Protein 3LMF (pdb70)

Secondary structure (DSSP, 8-state):
-HHHHHHHHHHHHHHHHHHH---HHHHH-GGGG-HHHHH--HHHHHHHHHH-----TTHHHHHHHHHHHHHHHHHHHHHS---HHHHHHHHHHHHHH--TT-

Nearest PDB structures (foldseek):
  6wkt-assembly1_A  TM=9.229E-01  e=3.596E-04  Bacillus subtilis subsp. subtilis str. 168
  5fig-assembly2_E-2  TM=8.416E-01  e=2.473E-04  Bacillus subtilis
  5fje-assembly1_A  TM=8.651E-01  e=5.789E-02  Methylosinus trichosporium OB3b

Structure (mmCIF, N/CA/C/O backbone):
data_3LMF
#
_entry.id   3LMF
#
_cell.length_a   94.417
_cell.length_b   94.417
_cell.length_c   72.688
_cell.angle_alpha   90.000
_cell.angle_beta   90.000
_cell.angle_gamma   120.000
#
_symmetry.space_group_name_H-M   'P 64 2 2'
#
loop_
_entity.id
_entity.type
_entity.pdbx_description
1 polymer 'Uncharacterized protein'
2 water water
#
loop_
_atom_site.group_PDB
_atom_site.id
_atom_site.type_symbol
_atom_site.label_atom_id
_atom_site.label_alt_id
_atom_site.label_comp_id
_atom_site.label_asym_id
_atom_site.label_entity_id
_atom_site.label_seq_id
_atom_site.pdbx_PDB_ins_code
_atom_site.Cartn_x
_atom_site.Cartn_y
_atom_site.Cartn_z
_atom_site.occupancy
_atom_site.B_iso_or_equiv
_atom_site.auth_seq_id
_atom_site.auth_comp_id
_atom_site.auth_asym_id
_atom_site.auth_atom_id
_atom_site.pdbx_PDB_model_num
ATOM 1 N N . THR A 1 7 ? -0.468 32.584 23.234 1.00 74.11 7 THR A N 1
ATOM 2 C CA . THR A 1 7 ? 0.739 33.437 23.024 1.00 78.16 7 THR A CA 1
ATOM 3 C C . THR A 1 7 ? 1.981 32.577 22.820 1.00 75.17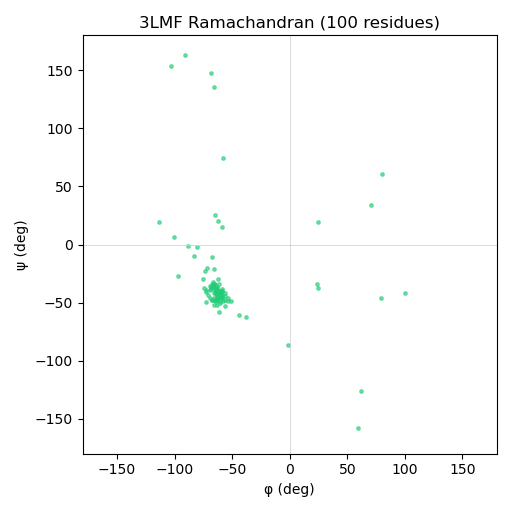 7 THR A C 1
ATOM 4 O O . THR A 1 7 ? 2.786 32.832 21.927 1.00 77.00 7 THR A O 1
ATOM 8 N N . ASP A 1 8 ? 2.131 31.560 23.662 1.00 73.56 8 ASP A N 1
ATOM 9 C CA . ASP A 1 8 ? 3.271 30.661 23.580 1.00 67.76 8 ASP A CA 1
ATOM 10 C C . ASP A 1 8 ? 3.343 30.038 22.188 1.00 65.70 8 ASP A C 1
ATOM 11 O O . ASP A 1 8 ? 4.421 29.914 21.606 1.00 60.29 8 ASP A O 1
ATOM 16 N N . GLN A 1 9 ? 2.187 29.655 21.656 1.00 60.88 9 GLN A N 1
ATOM 17 C CA . GLN A 1 9 ? 2.115 29.039 20.336 1.00 61.87 9 GLN A CA 1
ATOM 18 C C . GLN A 1 9 ? 2.356 30.042 19.214 1.00 55.18 9 GLN A C 1
ATOM 19 O O . GLN A 1 9 ? 3.161 29.797 18.318 1.00 52.92 9 GLN A O 1
ATOM 25 N N . ASN A 1 10 ? 1.651 31.168 19.268 1.00 44.59 10 ASN A N 1
ATOM 26 C CA . ASN A 1 10 ? 1.778 32.206 18.254 1.00 43.31 10 ASN A CA 1
ATOM 27 C C . ASN A 1 10 ? 3.199 32.748 18.162 1.00 42.96 10 ASN A C 1
ATOM 28 O O . ASN A 1 10 ? 3.728 32.956 17.070 1.00 39.79 10 ASN A O 1
ATOM 33 N N . LEU A 1 11 ? 3.811 32.973 19.318 1.00 38.96 11 LEU A N 1
ATOM 34 C CA . LEU A 1 11 ? 5.168 33.501 19.384 1.00 42.43 11 LEU A CA 1
ATOM 35 C C . LEU A 1 11 ? 6.140 32.553 18.689 1.00 39.03 11 LEU A C 1
ATOM 36 O O . LEU A 1 11 ? 6.940 32.970 17.857 1.00 36.37 11 LEU A O 1
ATOM 41 N N . GLN A 1 12 ? 6.050 31.272 19.028 1.00 36.21 12 GLN A N 1
ATOM 42 C CA . GLN A 1 12 ? 6.925 30.266 18.450 1.00 35.99 12 GLN A CA 1
ATOM 43 C C . GLN A 1 12 ? 6.647 30.084 16.963 1.00 39.12 12 GLN A C 1
ATOM 44 O O . GLN A 1 12 ? 7.552 29.788 16.183 1.00 32.79 12 GLN A O 1
ATOM 50 N N . ALA A 1 13 ? 5.392 30.265 16.571 1.00 35.30 13 ALA A N 1
ATOM 51 C CA . ALA A 1 13 ? 5.019 30.121 15.172 1.00 35.33 13 ALA A CA 1
ATOM 52 C C . ALA A 1 13 ? 5.611 31.258 14.346 1.00 29.68 13 ALA A C 1
ATOM 53 O O . ALA A 1 13 ? 6.049 31.047 13.221 1.00 24.68 13 ALA A O 1
ATOM 55 N N . CYS A 1 14 ? 5.621 32.466 14.898 1.00 24.75 14 CYS A N 1
ATOM 56 C CA . CYS A 1 14 ? 6.168 33.592 14.155 1.00 28.20 14 CYS A CA 1
ATOM 57 C C . CYS A 1 14 ? 7.690 33.539 14.142 1.00 24.77 14 CYS A C 1
ATOM 58 O O . CYS A 1 14 ? 8.327 34.009 13.196 1.00 26.07 14 CYS A O 1
ATOM 61 N N . ILE A 1 15 ? 8.272 32.976 15.194 1.00 20.97 15 ILE A N 1
ATOM 62 C CA . ILE A 1 15 ? 9.720 32.848 15.274 1.00 23.75 15 ILE A CA 1
ATOM 63 C C . ILE A 1 15 ? 10.216 31.908 14.181 1.00 25.34 15 ILE A C 1
ATOM 64 O O . ILE A 1 15 ? 11.148 32.238 13.442 1.00 22.33 15 ILE A O 1
ATOM 69 N N . ASP A 1 16 ? 9.581 30.747 14.061 1.00 25.35 16 ASP A N 1
ATOM 70 C CA . ASP A 1 16 ? 9.977 29.782 13.043 1.00 26.73 16 ASP A CA 1
ATOM 71 C C . ASP A 1 16 ? 9.734 30.309 11.633 1.00 24.11 16 ASP A C 1
ATOM 72 O O . ASP A 1 16 ? 10.499 30.013 10.715 1.00 21.54 16 ASP A O 1
ATOM 77 N N . ALA A 1 17 ? 8.674 31.095 11.470 1.00 21.52 17 ALA A N 1
ATOM 78 C CA . ALA A 1 17 ? 8.337 31.666 10.173 1.00 24.60 17 ALA A CA 1
ATOM 79 C C . ALA A 1 17 ? 9.398 32.686 9.753 1.00 23.31 17 ALA A C 1
ATOM 80 O O . ALA A 1 17 ? 9.873 32.665 8.618 1.00 26.69 17 ALA A O 1
ATOM 82 N N . CYS A 1 18 ? 9.760 33.585 10.664 1.00 24.64 18 CYS A N 1
ATOM 83 C CA . CYS A 1 18 ? 10.782 34.579 10.367 1.00 21.07 18 CYS A CA 1
ATOM 84 C C . CYS A 1 18 ? 12.119 33.885 10.098 1.00 23.89 18 CYS A C 1
ATOM 85 O O . CYS A 1 18 ? 12.835 34.249 9.165 1.00 26.07 18 CYS A O 1
ATOM 88 N N . ASN A 1 19 ? 12.451 32.888 10.915 1.00 20.51 19 ASN A N 1
ATOM 89 C CA . ASN A 1 19 ? 13.709 32.152 10.755 1.00 20.78 19 ASN A CA 1
ATOM 90 C C . ASN A 1 19 ? 13.738 31.449 9.398 1.00 19.02 19 ASN A C 1
ATOM 91 O O . ASN A 1 19 ? 14.744 31.492 8.692 1.00 26.21 19 ASN A O 1
ATOM 96 N N . HIS A 1 20 ? 12.629 30.821 9.023 1.00 21.57 20 HIS A N 1
ATOM 97 C CA . HIS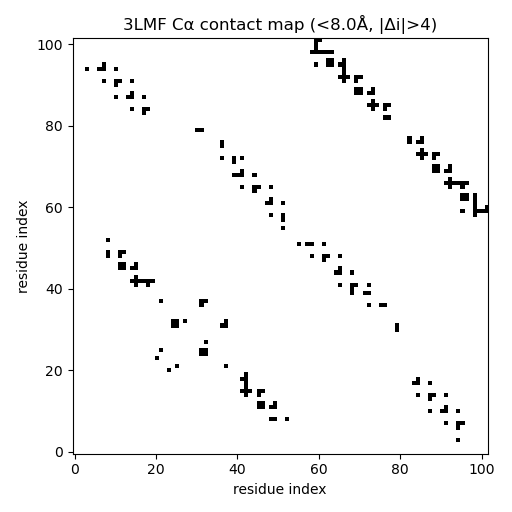 A 1 20 ? 12.557 30.119 7.742 1.00 23.11 20 HIS A CA 1
ATOM 98 C C . HIS A 1 20 ? 12.664 31.088 6.564 1.00 18.06 20 HIS A C 1
ATOM 99 O O . HIS A 1 20 ? 13.411 30.849 5.618 1.00 25.23 20 HIS A O 1
ATOM 106 N N . CYS A 1 21 ? 11.922 32.186 6.631 1.00 19.06 21 CYS A N 1
ATOM 107 C CA . CYS A 1 21 ? 11.930 33.182 5.563 1.00 19.63 21 CYS A CA 1
ATOM 108 C C . CYS A 1 21 ? 13.280 33.875 5.454 1.00 18.27 21 CYS A C 1
ATOM 109 O O . CYS A 1 21 ? 13.736 34.217 4.356 1.00 18.00 21 CYS A O 1
ATOM 112 N N . TYR A 1 22 ? 13.922 34.105 6.589 1.00 20.27 22 TYR A N 1
ATOM 113 C CA . TYR A 1 22 ? 15.229 34.748 6.555 1.00 18.44 22 TYR A CA 1
ATOM 114 C C . TYR A 1 22 ? 16.222 33.816 5.851 1.00 15.51 22 TYR A C 1
ATOM 115 O O . TYR A 1 22 ? 16.941 34.239 4.951 1.00 21.80 22 TYR A O 1
ATOM 124 N N . ARG A 1 23 ? 16.237 32.545 6.231 1.00 15.42 23 ARG A N 1
ATOM 125 C CA . ARG A 1 23 ? 17.144 31.598 5.602 1.00 20.03 23 ARG A CA 1
ATOM 126 C C . ARG A 1 23 ? 16.901 31.474 4.097 1.00 20.19 23 ARG A C 1
ATOM 127 O O . ARG A 1 23 ? 17.843 31.480 3.304 1.00 20.63 23 ARG A O 1
ATOM 135 N N . THR A 1 24 ? 15.633 31.374 3.718 1.00 22.17 24 THR A N 1
ATOM 136 C CA . THR A 1 24 ? 15.235 31.250 2.322 1.00 14.92 24 THR A CA 1
ATOM 137 C C . THR A 1 24 ? 15.615 32.482 1.497 1.00 20.75 24 THR A C 1
ATOM 138 O O . THR A 1 24 ? 16.169 32.355 0.412 1.00 28.26 24 THR A O 1
ATOM 142 N N . CYS A 1 25 ? 15.327 33.677 1.993 1.00 20.90 25 CYS A N 1
ATOM 143 C CA . CYS A 1 25 ? 15.671 34.856 1.221 1.00 22.72 25 CYS A CA 1
ATOM 144 C C . CYS A 1 25 ? 17.176 35.005 1.011 1.00 23.00 25 CYS A C 1
ATOM 145 O O . CYS A 1 25 ? 17.617 35.273 -0.108 1.00 21.63 25 CYS A O 1
ATOM 148 N N . LEU A 1 26 ? 17.963 34.810 2.067 1.00 20.79 26 LEU A N 1
ATOM 149 C CA . LEU A 1 26 ? 19.420 34.927 1.958 1.00 23.43 26 LEU A CA 1
ATOM 150 C C . LEU A 1 26 ? 19.980 33.876 0.995 1.00 20.18 26 LEU A C 1
ATOM 151 O O . LEU A 1 26 ? 20.771 34.192 0.104 1.00 21.63 26 LEU A O 1
ATOM 156 N N . ARG A 1 27 ? 19.565 32.628 1.186 1.00 19.52 27 ARG A N 1
ATOM 157 C CA . ARG A 1 27 ? 20.036 31.528 0.356 1.00 25.80 27 ARG A CA 1
ATOM 158 C C . ARG A 1 27 ? 19.747 31.718 -1.126 1.00 25.66 27 ARG A C 1
ATOM 159 O O . ARG A 1 27 ? 20.647 31.641 -1.966 1.00 25.71 27 ARG A O 1
ATOM 175 N N . ALA A 1 29 ? 18.844 34.460 -2.785 1.00 22.95 29 ALA A N 1
ATOM 176 C CA . ALA A 1 29 ? 19.452 35.662 -3.335 1.00 21.29 29 ALA A CA 1
ATOM 177 C C . ALA A 1 29 ? 20.935 35.445 -3.640 1.00 28.09 29 ALA A C 1
ATOM 178 O O . ALA A 1 29 ? 21.407 35.775 -4.727 1.00 25.59 29 ALA A O 1
ATOM 188 N N . ASN A 1 31 ? 22.463 32.611 -4.016 1.00 29.78 31 ASN A N 1
ATOM 189 C CA . ASN A 1 31 ? 22.712 31.439 -4.842 1.00 32.20 31 ASN A CA 1
ATOM 190 C C . ASN A 1 31 ? 21.904 31.476 -6.136 1.00 27.44 31 ASN A C 1
ATOM 191 O O . ASN A 1 31 ? 22.390 31.959 -7.154 1.00 26.22 31 ASN A O 1
ATOM 196 N N . HIS A 1 32 ? 20.671 30.982 -6.089 1.00 37.29 32 HIS A N 1
ATOM 197 C CA . HIS A 1 32 ? 19.800 30.944 -7.264 1.00 39.90 32 HIS A CA 1
ATOM 198 C C . HIS A 1 32 ? 19.815 32.233 -8.097 1.00 36.36 32 HIS A C 1
ATOM 199 O O . HIS A 1 32 ? 20.185 32.215 -9.272 1.00 38.81 32 HIS A O 1
ATOM 206 N N . CYS A 1 33 ? 19.417 33.345 -7.489 1.00 25.65 33 CYS A N 1
ATOM 207 C CA . CYS A 1 33 ? 19.368 34.615 -8.195 1.00 26.17 33 CYS A CA 1
ATOM 208 C C . CYS A 1 33 ? 20.700 35.085 -8.771 1.00 26.87 33 CYS A C 1
ATOM 209 O O . CYS A 1 33 ? 20.753 35.545 -9.910 1.00 26.90 33 CYS A O 1
ATOM 212 N N . LEU A 1 34 ? 21.776 34.984 -8.001 1.00 31.57 34 LEU A N 1
ATOM 213 C CA . LEU A 1 34 ? 23.079 35.414 -8.506 1.00 31.90 34 LEU A CA 1
ATOM 214 C C . LEU A 1 34 ? 23.567 34.542 -9.661 1.00 30.00 34 LEU A C 1
ATOM 215 O O . LEU A 1 34 ? 24.222 35.030 -10.581 1.00 36.21 34 LEU A O 1
ATOM 220 N N . GLU A 1 35 ? 23.236 33.258 -9.622 1.00 26.73 35 GLU A N 1
ATOM 221 C CA . GLU A 1 35 ? 23.665 32.341 -10.672 1.00 44.26 35 GLU A CA 1
ATOM 222 C C . GLU A 1 35 ? 22.756 32.353 -11.904 1.00 43.32 35 GLU A C 1
ATOM 223 O O . GLU A 1 35 ? 23.098 31.777 -12.936 1.00 41.99 35 GLU A O 1
ATOM 229 N N . ALA A 1 36 ? 21.609 33.018 -11.796 1.00 41.74 36 ALA A N 1
ATOM 230 C CA . ALA A 1 36 ? 20.666 33.103 -12.907 1.00 38.05 36 ALA A CA 1
ATOM 231 C C . ALA A 1 36 ? 20.852 34.404 -13.680 1.00 36.85 36 ALA A C 1
ATOM 232 O O . ALA A 1 36 ? 20.553 34.474 -14.868 1.00 41.19 36 ALA A O 1
ATOM 234 N N . GLY A 1 37 ? 21.349 35.432 -13.001 1.00 33.27 37 GLY A N 1
ATOM 235 C CA . GLY A 1 37 ? 21.553 36.714 -13.650 1.00 34.53 37 GLY A CA 1
ATOM 236 C C . GLY A 1 37 ? 20.256 37.281 -14.201 1.00 40.13 37 GLY A C 1
ATOM 237 O O . GLY A 1 37 ? 19.169 36.923 -13.744 1.00 40.49 37 GLY A O 1
ATOM 238 N N . GLY A 1 38 ? 20.374 38.173 -15.181 1.00 40.38 38 GLY A N 1
ATOM 239 C CA . GLY A 1 38 ? 19.202 38.774 -15.792 1.00 39.79 38 GLY A CA 1
ATOM 240 C C . GLY A 1 38 ? 18.339 39.584 -14.844 1.00 42.49 38 GLY A C 1
ATOM 241 O O . GLY A 1 38 ? 18.823 40.491 -14.164 1.00 43.46 38 GLY A O 1
ATOM 242 N N . LYS A 1 39 ? 17.051 39.257 -14.806 1.00 37.99 39 LYS A N 1
ATOM 243 C CA . LYS A 1 39 ? 16.105 39.954 -13.942 1.00 43.33 39 LYS A CA 1
ATOM 244 C C . LYS A 1 39 ? 16.288 39.567 -12.471 1.00 39.19 39 LYS A C 1
ATOM 245 O O . LYS A 1 39 ? 15.906 40.318 -11.573 1.00 36.26 39 LYS A O 1
ATOM 251 N N . HIS A 1 40 ? 16.871 38.394 -12.235 1.00 33.12 40 HIS A N 1
ATOM 252 C CA . HIS A 1 40 ? 17.116 37.899 -10.881 1.00 31.79 4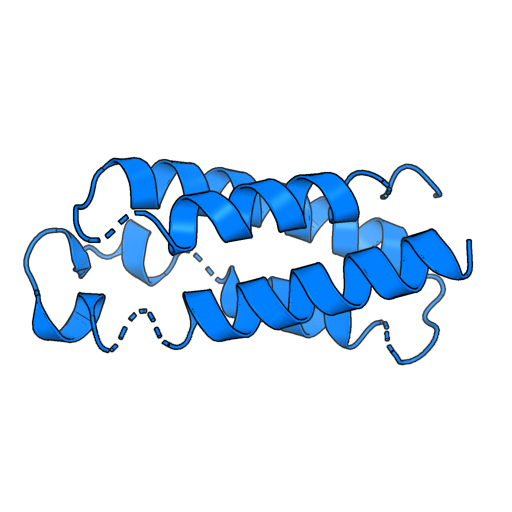0 HIS A CA 1
ATOM 253 C C . HIS A 1 40 ? 18.125 38.761 -10.127 1.00 36.59 40 HIS A C 1
ATOM 254 O O . HIS A 1 40 ? 18.169 38.740 -8.896 1.00 31.38 40 HIS A O 1
ATOM 261 N N . VAL A 1 41 ? 18.935 39.516 -10.862 1.00 27.76 41 VAL A N 1
ATOM 262 C CA . VAL A 1 41 ? 19.946 40.351 -10.234 1.00 34.28 41 VAL A CA 1
ATOM 263 C C . VAL A 1 41 ? 19.663 41.836 -10.424 1.00 35.04 41 VAL A C 1
ATOM 264 O O . VAL A 1 41 ? 20.551 42.673 -10.273 1.00 36.04 41 VAL A O 1
ATOM 268 N N . GLU A 1 42 ? 18.415 42.158 -10.749 1.00 35.20 42 GLU A N 1
ATOM 269 C CA . GLU A 1 42 ? 18.016 43.546 -10.941 1.00 37.70 42 GLU A CA 1
ATOM 270 C C . GLU A 1 42 ? 18.128 44.272 -9.601 1.00 32.46 42 GLU A C 1
ATOM 271 O O . GLU A 1 42 ? 17.710 43.751 -8.567 1.00 37.26 42 GLU A O 1
ATOM 277 N N . ALA A 1 43 ? 18.692 45.474 -9.632 1.00 29.79 43 ALA A N 1
ATOM 278 C CA . ALA A 1 43 ? 18.900 46.278 -8.429 1.00 35.56 43 ALA A CA 1
ATOM 279 C C . ALA A 1 43 ? 17.792 46.224 -7.374 1.00 38.91 43 ALA A C 1
ATOM 280 O O . ALA A 1 43 ? 18.034 45.796 -6.245 1.00 41.99 43 ALA A O 1
ATOM 282 N N . ASP A 1 44 ? 16.588 46.664 -7.731 1.00 33.80 44 ASP A N 1
ATOM 283 C CA . ASP A 1 44 ? 15.477 46.670 -6.785 1.00 30.77 44 ASP A CA 1
ATOM 284 C C . ASP A 1 44 ? 15.131 45.294 -6.216 1.00 29.01 44 ASP A C 1
ATOM 285 O O . ASP A 1 44 ? 14.836 45.171 -5.030 1.00 36.84 44 ASP A O 1
ATOM 290 N N . HIS A 1 45 ? 15.162 44.261 -7.047 1.00 23.03 45 HIS A N 1
ATOM 291 C CA . HIS A 1 45 ? 14.828 42.925 -6.576 1.00 22.43 45 HIS A CA 1
ATOM 292 C C . HIS A 1 45 ? 15.827 42.383 -5.564 1.00 29.49 45 HIS A C 1
ATOM 293 O O . HIS A 1 45 ? 15.442 41.934 -4.482 1.00 22.60 45 HIS A O 1
ATOM 300 N N . LEU A 1 46 ? 17.109 42.417 -5.911 1.00 31.88 46 LEU A N 1
ATOM 301 C CA . LEU A 1 46 ? 18.131 41.899 -5.011 1.00 28.81 46 LEU A CA 1
ATOM 302 C C . LEU A 1 46 ? 18.157 42.670 -3.687 1.00 26.58 46 LEU A C 1
ATOM 303 O O . LEU A 1 46 ? 18.193 42.050 -2.626 1.00 29.25 46 LEU A O 1
ATOM 308 N N . ARG A 1 47 ? 18.121 44.004 -3.741 1.00 20.09 47 ARG A N 1
ATOM 309 C CA . ARG A 1 47 ? 18.111 44.798 -2.512 1.00 22.47 47 ARG A CA 1
ATOM 310 C C . ARG A 1 47 ? 16.981 44.326 -1.620 1.00 22.15 47 ARG A C 1
ATOM 311 O O . ARG A 1 47 ? 17.160 44.105 -0.420 1.00 22.69 47 ARG A O 1
ATOM 319 N N . LEU A 1 48 ? 15.800 44.206 -2.214 1.00 19.76 48 LEU A N 1
ATOM 320 C CA . LEU A 1 48 ? 14.625 43.785 -1.468 1.00 21.51 48 LEU A CA 1
ATOM 321 C C . LEU A 1 48 ? 14.875 42.423 -0.834 1.00 19.99 48 LEU A C 1
ATOM 322 O O . LEU A 1 48 ? 14.569 42.206 0.335 1.00 23.06 48 LEU A O 1
ATOM 343 N N . ASN A 1 51 ? 17.115 42.914 2.036 1.00 17.37 51 ASN A N 1
ATOM 344 C CA . ASN A 1 51 ? 16.411 43.695 3.053 1.00 17.60 51 ASN A CA 1
ATOM 345 C C . ASN A 1 51 ? 15.479 42.765 3.808 1.00 16.81 51 ASN A C 1
ATOM 346 O O . ASN A 1 51 ? 15.420 42.782 5.034 1.00 22.48 51 ASN A O 1
ATOM 351 N N . CYS A 1 52 ? 14.746 41.951 3.058 1.00 21.62 52 CYS A N 1
ATOM 352 C CA . CYS A 1 52 ? 13.814 41.014 3.653 1.00 15.76 52 CYS A CA 1
ATOM 353 C C . CYS A 1 52 ? 14.540 40.053 4.591 1.00 18.32 52 CYS A C 1
ATOM 354 O O . CYS A 1 52 ? 14.078 39.809 5.707 1.00 28.63 52 CYS A O 1
ATOM 357 N N . ALA A 1 53 ? 15.678 39.514 4.162 1.00 17.26 53 ALA A N 1
ATOM 358 C CA . ALA A 1 53 ? 16.430 38.597 5.022 1.00 18.58 53 ALA A CA 1
ATOM 359 C C . ALA A 1 53 ? 16.877 39.307 6.301 1.00 12.38 53 ALA A C 1
ATOM 360 O O . ALA A 1 53 ? 16.819 38.740 7.392 1.00 21.33 53 ALA A O 1
ATOM 362 N N . GLU A 1 54 ? 17.314 40.553 6.146 1.00 16.25 54 GLU A N 1
ATOM 363 C CA . GLU A 1 54 ? 17.764 41.388 7.255 1.00 15.18 54 GLU A CA 1
ATOM 364 C C . GLU A 1 54 ? 16.647 41.636 8.273 1.00 17.96 54 GLU A C 1
A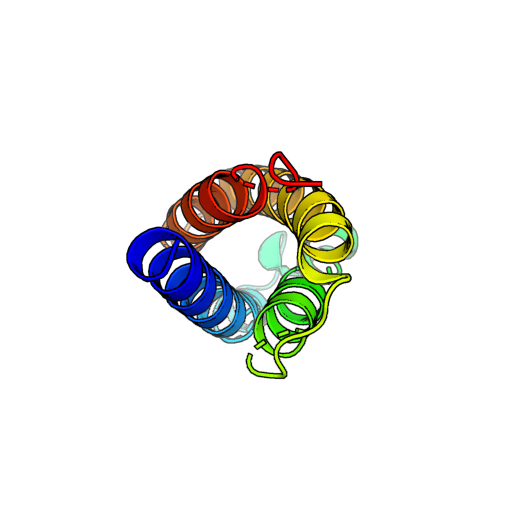TOM 365 O O . GLU A 1 54 ? 16.794 41.318 9.449 1.00 17.83 54 GLU A O 1
ATOM 371 N N . ILE A 1 55 ? 15.534 42.211 7.817 1.00 12.33 55 ILE A N 1
ATOM 372 C CA . ILE A 1 55 ? 14.419 42.496 8.707 1.00 11.73 55 ILE A CA 1
ATOM 373 C C . ILE A 1 55 ? 13.891 41.226 9.385 1.00 14.33 55 ILE A C 1
ATOM 374 O O . ILE A 1 55 ? 13.588 41.252 10.576 1.00 21.84 55 ILE A O 1
ATOM 379 N N . CYS A 1 56 ? 13.806 40.110 8.662 1.00 13.62 56 CYS A N 1
ATOM 380 C CA . CYS A 1 56 ? 13.316 38.878 9.283 1.00 14.21 56 CYS A CA 1
ATOM 381 C C . CYS A 1 56 ? 14.262 38.429 10.393 1.00 20.22 56 CYS A C 1
ATOM 382 O O . CYS A 1 56 ? 13.825 37.972 11.450 1.00 21.40 56 CYS A O 1
ATOM 385 N N . GLN A 1 57 ? 15.559 38.577 10.154 1.00 20.78 57 GLN A N 1
ATOM 386 C CA . GLN A 1 57 ? 16.565 38.196 11.140 1.00 24.43 57 GLN A CA 1
ATOM 387 C C . GLN A 1 57 ? 16.461 39.089 12.373 1.00 20.00 57 GLN A C 1
ATOM 388 O O . GLN A 1 57 ? 16.686 38.643 13.495 1.00 23.31 57 GLN A O 1
ATOM 394 N N . THR A 1 58 ? 16.113 40.351 12.155 1.00 20.02 58 THR A N 1
ATOM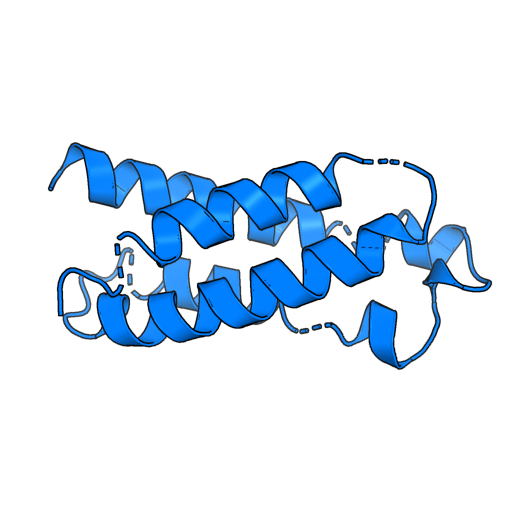 395 C CA . THR A 1 58 ? 15.966 41.300 13.252 1.00 19.83 58 THR A CA 1
ATOM 396 C C . THR A 1 58 ? 14.733 40.931 14.083 1.00 16.19 58 THR A C 1
ATOM 397 O O . THR A 1 58 ? 14.788 40.879 15.312 1.00 16.28 58 THR A O 1
ATOM 401 N N . SER A 1 59 ? 13.628 40.657 13.404 1.00 14.85 59 SER A N 1
ATOM 402 C CA . SER A 1 59 ? 12.392 40.265 14.084 1.00 17.72 59 SER A CA 1
ATOM 403 C C . SER A 1 59 ? 12.649 39.002 14.900 1.00 18.22 59 SER A C 1
ATOM 404 O O . SER A 1 59 ? 12.250 38.905 16.058 1.00 23.86 59 SER A O 1
ATOM 407 N N . LEU A 1 60 ? 13.323 38.038 14.283 1.00 18.26 60 LEU A N 1
ATOM 408 C CA . LEU A 1 60 ? 13.660 36.794 14.955 1.00 15.47 60 LEU A CA 1
ATOM 409 C C . LEU A 1 60 ? 14.447 37.091 16.226 1.00 15.63 60 LEU A C 1
ATOM 410 O O . LEU A 1 60 ? 14.143 36.566 17.287 1.00 22.53 60 LEU A O 1
ATOM 415 N N . ASN A 1 61 ? 15.459 37.942 16.117 1.00 17.96 61 ASN A N 1
ATOM 416 C CA . ASN A 1 61 ? 16.269 38.272 17.278 1.00 19.03 61 ASN A CA 1
ATOM 417 C C . ASN A 1 61 ? 15.476 38.997 18.362 1.00 23.63 61 ASN A C 1
ATOM 418 O O . ASN A 1 61 ? 15.660 38.721 19.546 1.00 20.49 61 ASN A O 1
ATOM 423 N N . PHE A 1 62 ? 14.598 39.915 17.973 1.00 14.66 62 PHE A N 1
ATOM 424 C CA . PHE A 1 62 ? 13.803 40.626 18.962 1.00 24.02 62 PHE A CA 1
ATOM 425 C C . PHE A 1 62 ? 12.906 39.685 19.756 1.00 18.63 62 PHE A C 1
ATOM 426 O O . PHE A 1 62 ? 12.800 39.801 20.972 1.00 29.98 62 PHE A O 1
ATOM 442 N N . LEU A 1 64 ? 13.362 36.400 20.061 1.00 21.08 64 LEU A N 1
ATOM 443 C CA . LEU A 1 64 ? 14.172 35.456 20.811 1.00 26.94 64 LEU A CA 1
ATOM 444 C C . LEU A 1 64 ? 14.631 36.098 22.114 1.00 30.23 64 LEU A C 1
ATOM 445 O O . LEU A 1 64 ? 14.666 35.439 23.149 1.00 25.13 64 LEU A O 1
ATOM 450 N N . SER A 1 65 ? 14.949 37.391 22.060 1.00 19.57 65 SER A N 1
ATOM 451 C CA . SER A 1 65 ? 15.432 38.113 23.222 1.00 17.76 65 SER A CA 1
ATOM 452 C C . SER A 1 65 ? 14.329 38.562 24.175 1.00 23.82 65 SER A C 1
ATOM 453 O O . SER A 1 65 ? 14.616 39.144 25.221 1.00 27.00 65 SER A O 1
ATOM 456 N N . GLY A 1 66 ? 13.078 38.292 23.815 1.00 20.67 66 GLY A N 1
ATOM 457 C CA . GLY A 1 66 ? 11.957 38.678 24.655 1.00 27.05 66 GLY A CA 1
ATOM 458 C C . GLY A 1 66 ? 11.716 40.176 24.685 1.00 31.39 66 GLY A C 1
ATOM 459 O O . GLY A 1 66 ? 11.310 40.723 25.710 1.00 30.06 66 GLY A O 1
ATOM 460 N N . SER A 1 67 ? 11.969 40.848 23.564 1.00 27.26 67 SER A N 1
ATOM 461 C CA . SER A 1 67 ? 11.787 42.296 23.494 1.00 20.99 67 SER A CA 1
ATOM 462 C C . SER A 1 67 ? 10.323 42.681 23.569 1.00 28.29 67 SER A C 1
ATOM 463 O O . SER A 1 67 ? 9.451 41.951 23.095 1.00 27.60 67 SER A O 1
ATOM 466 N N . ARG A 1 68 ? 10.038 43.829 24.166 1.00 22.98 68 ARG A N 1
ATOM 467 C CA . ARG A 1 68 ? 8.654 44.252 24.233 1.00 33.56 68 ARG A CA 1
ATOM 468 C C . ARG A 1 68 ? 8.344 45.049 22.970 1.00 31.09 68 ARG A C 1
ATOM 469 O O . ARG A 1 68 ? 7.215 45.474 22.763 1.00 31.67 68 ARG A O 1
ATOM 477 N N . PHE A 1 69 ? 9.351 45.225 22.114 1.00 25.10 69 PHE A N 1
ATOM 478 C CA . PHE A 1 69 ? 9.157 45.953 20.871 1.00 20.72 69 PHE A CA 1
ATOM 479 C C . PHE A 1 69 ? 8.976 45.044 19.647 1.00 20.70 69 PHE A C 1
ATOM 480 O O . PHE A 1 69 ? 8.910 45.528 18.523 1.00 24.56 69 PHE A O 1
ATOM 488 N N . SER A 1 70 ? 8.883 43.735 19.863 1.00 16.26 70 SER A N 1
ATOM 489 C CA . SER A 1 70 ? 8.700 42.798 18.757 1.00 24.82 70 SER A CA 1
ATOM 490 C C . SER A 1 70 ? 7.498 43.150 17.878 1.00 25.06 70 SER A C 1
ATOM 491 O O . SER A 1 70 ? 7.593 43.131 16.656 1.00 25.82 70 SER A O 1
ATOM 494 N N . PRO A 1 71 ? 6.347 43.469 18.487 1.00 24.23 71 PRO A N 1
ATOM 495 C CA . PRO A 1 71 ? 5.181 43.811 17.665 1.00 23.73 71 PRO A CA 1
ATOM 496 C C . PRO A 1 71 ? 5.483 44.878 16.617 1.00 21.23 71 PRO A C 1
ATOM 497 O O . PRO A 1 71 ? 5.152 44.716 15.446 1.00 26.70 71 PRO A O 1
ATOM 501 N N . LYS A 1 72 ? 6.119 45.960 17.052 1.00 19.99 72 LYS A N 1
ATOM 502 C CA . LYS A 1 72 ? 6.470 47.065 16.168 1.00 25.74 72 LYS A CA 1
ATOM 503 C C . LYS A 1 72 ? 7.403 46.586 15.041 1.00 34.00 72 LYS A C 1
ATOM 504 O O . LYS A 1 72 ? 7.156 46.843 13.859 1.00 28.86 72 LYS A O 1
ATOM 510 N N . VAL A 1 73 ? 8.471 45.889 15.413 1.00 24.61 73 VAL A N 1
ATOM 511 C CA . VAL A 1 73 ? 9.423 45.372 14.440 1.00 23.22 73 VAL A CA 1
ATOM 512 C C . VAL A 1 73 ? 8.751 44.421 13.462 1.00 18.50 73 VAL A C 1
ATOM 513 O O . VAL A 1 73 ? 9.016 44.460 12.258 1.00 20.84 73 VAL A O 1
ATOM 517 N N . CYS A 1 74 ? 7.883 43.565 13.982 1.00 12.62 74 CYS A N 1
ATOM 518 C CA . CYS A 1 74 ? 7.180 42.605 13.140 1.00 22.37 74 CYS A CA 1
ATOM 519 C C . CYS A 1 74 ? 6.269 43.293 12.126 1.00 20.76 74 CYS A C 1
ATOM 520 O O . CYS A 1 74 ? 6.143 42.830 10.995 1.00 20.01 74 CYS A O 1
ATOM 523 N N . GLY A 1 75 ? 5.645 44.397 12.531 1.00 18.73 75 GLY A N 1
ATOM 524 C CA . GLY A 1 75 ? 4.770 45.124 11.627 1.00 20.24 75 GLY A CA 1
ATOM 525 C C . GLY A 1 75 ? 5.531 45.598 10.398 1.00 24.28 75 GLY A C 1
ATOM 526 O O . GLY A 1 75 ? 5.024 45.558 9.274 1.00 22.40 75 GLY A 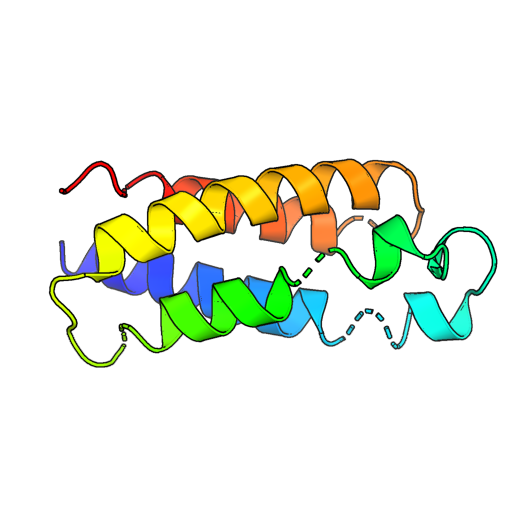O 1
ATOM 527 N N . VAL A 1 76 ? 6.759 46.051 10.615 1.00 20.46 76 VAL A N 1
ATOM 528 C CA . VAL A 1 76 ? 7.593 46.523 9.526 1.00 19.54 76 VAL A CA 1
ATOM 529 C C . VAL A 1 76 ? 8.054 45.326 8.707 1.00 27.22 76 VAL A C 1
ATOM 530 O O . VAL A 1 76 ? 8.110 45.386 7.474 1.00 31.84 76 VAL A O 1
ATOM 534 N N . CYS A 1 77 ? 8.366 44.231 9.392 1.00 18.16 77 CYS A N 1
ATOM 535 C CA . CYS A 1 77 ? 8.810 43.024 8.717 1.00 18.42 77 CYS A CA 1
ATOM 536 C C . CYS A 1 77 ? 7.730 42.492 7.775 1.00 17.76 77 CYS A C 1
ATOM 537 O O . CYS A 1 77 ? 8.037 42.048 6.673 1.00 22.82 77 CYS A O 1
ATOM 540 N N . ALA A 1 78 ? 6.469 42.539 8.199 1.00 23.16 78 ALA A N 1
ATOM 541 C CA . ALA A 1 78 ? 5.374 42.047 7.355 1.00 20.74 78 ALA A CA 1
ATOM 542 C C . ALA A 1 78 ? 5.279 42.843 6.059 1.00 21.83 78 ALA A C 1
ATOM 543 O O . ALA A 1 78 ? 5.055 42.281 4.988 1.00 22.53 78 ALA A O 1
ATOM 545 N N . GLU A 1 79 ? 5.461 44.154 6.162 1.00 26.04 79 GLU A N 1
ATOM 546 C CA . GLU A 1 79 ? 5.388 45.025 5.002 1.00 30.35 79 GLU A CA 1
ATOM 547 C C . GLU A 1 79 ? 6.479 44.676 3.983 1.00 32.62 79 GLU A C 1
ATOM 548 O O . GLU A 1 79 ? 6.207 44.578 2.787 1.00 34.06 79 GLU A O 1
ATOM 554 N N . ILE A 1 80 ? 7.704 44.476 4.462 1.00 26.01 80 ILE A N 1
ATOM 555 C CA . ILE A 1 80 ? 8.826 44.140 3.589 1.00 24.44 80 ILE A CA 1
ATOM 556 C C . ILE A 1 80 ? 8.672 42.747 2.980 1.00 16.04 80 ILE A C 1
ATOM 557 O O . ILE A 1 80 ? 9.028 42.527 1.827 1.00 16.51 80 ILE A O 1
ATOM 562 N N . CYS A 1 81 ? 8.133 41.813 3.756 1.00 19.38 81 CYS A N 1
ATOM 563 C CA . CYS A 1 81 ? 7.916 40.456 3.267 1.00 22.68 81 CYS A CA 1
ATOM 564 C C . CYS A 1 81 ? 6.899 40.450 2.120 1.00 28.88 81 CYS A C 1
ATOM 565 O O . CYS A 1 81 ? 7.095 39.753 1.123 1.00 23.60 81 CYS A O 1
ATOM 568 N N . ASP A 1 82 ? 5.814 41.216 2.263 1.00 28.69 82 ASP A N 1
ATOM 569 C CA . ASP A 1 82 ? 4.792 41.290 1.218 1.00 21.40 82 ASP A CA 1
ATOM 570 C C . ASP A 1 82 ? 5.391 41.843 -0.062 1.00 20.58 82 ASP A C 1
ATOM 571 O O . ASP A 1 82 ? 5.104 41.352 -1.154 1.00 21.34 82 ASP A O 1
ATOM 576 N N . ALA A 1 83 ? 6.206 42.881 0.064 1.00 16.48 83 ALA A N 1
ATOM 577 C CA . ALA A 1 83 ? 6.821 43.462 -1.118 1.00 23.99 83 ALA A CA 1
ATOM 578 C C . ALA A 1 83 ? 7.788 42.461 -1.750 1.00 25.73 83 ALA A C 1
ATOM 579 O O . ALA A 1 83 ? 7.814 42.312 -2.967 1.00 29.29 83 ALA A O 1
ATOM 581 N N . CYS A 1 84 ? 8.567 41.756 -0.933 1.00 30.67 84 CYS A N 1
ATOM 582 C CA . CYS A 1 84 ? 9.513 40.785 -1.478 1.00 28.79 84 CYS A CA 1
ATOM 583 C C . CYS A 1 84 ? 8.782 39.645 -2.186 1.00 22.81 84 CYS A C 1
ATOM 584 O O . CYS A 1 84 ? 9.234 39.157 -3.220 1.00 27.18 84 CYS A O 1
ATOM 587 N N . ALA A 1 85 ? 7.649 39.225 -1.632 1.00 27.53 85 ALA A N 1
ATOM 588 C CA . ALA A 1 85 ? 6.866 38.145 -2.235 1.00 27.24 85 ALA A CA 1
ATOM 589 C C . ALA A 1 85 ? 6.380 38.541 -3.627 1.00 30.74 85 ALA A C 1
ATOM 590 O O . ALA A 1 85 ? 6.382 37.727 -4.550 1.00 31.63 85 ALA A O 1
ATOM 592 N N . LYS A 1 86 ? 5.963 39.792 -3.776 1.00 26.41 86 LYS A N 1
ATOM 593 C CA . LYS A 1 86 ? 5.476 40.266 -5.062 1.00 37.23 86 LYS A CA 1
ATOM 594 C C . LYS A 1 86 ? 6.615 40.366 -6.068 1.00 37.56 86 LYS A C 1
ATOM 595 O O . LYS A 1 86 ? 6.436 40.089 -7.258 1.00 35.79 86 LYS A O 1
ATOM 601 N N . SER A 1 87 ? 7.790 40.750 -5.587 1.00 34.55 87 SER A N 1
ATOM 602 C CA . SER A 1 87 ? 8.955 40.863 -6.453 1.00 32.80 87 SER A CA 1
ATOM 603 C C . SER A 1 87 ? 9.332 39.480 -6.979 1.00 27.08 87 SER A C 1
ATOM 604 O O . SER A 1 87 ? 9.670 39.330 -8.150 1.00 29.64 87 SER A O 1
ATOM 607 N N . CYS A 1 88 ? 9.256 38.469 -6.117 1.00 24.82 88 CYS A N 1
ATOM 608 C CA . CYS A 1 88 ? 9.599 37.109 -6.521 1.00 27.78 88 CYS A CA 1
ATOM 609 C C . CYS A 1 88 ? 8.567 36.466 -7.454 1.00 38.03 88 CYS A C 1
ATOM 610 O O . CYS A 1 88 ? 8.881 35.500 -8.155 1.00 31.53 88 CYS A O 1
ATOM 613 N N . GLU A 1 89 ? 7.343 36.992 -7.464 1.00 34.09 89 GLU A N 1
ATOM 614 C CA . GLU A 1 89 ? 6.294 36.454 -8.331 1.00 38.25 89 GLU A CA 1
ATOM 615 C C . GLU A 1 89 ? 6.683 36.602 -9.801 1.00 38.28 89 GLU A C 1
ATOM 616 O O . GLU A 1 89 ? 6.279 35.801 -10.645 1.00 35.16 89 GLU A O 1
ATOM 622 N N . GLN A 1 90 ? 7.474 37.632 -10.090 1.00 42.14 90 GLN A N 1
ATOM 623 C CA . GLN A 1 90 ? 7.940 37.920 -11.445 1.00 53.09 90 GLN A CA 1
ATOM 624 C C . GLN A 1 90 ? 8.926 36.877 -11.987 1.00 53.67 90 GLN A C 1
ATOM 625 O O . GLN A 1 90 ? 8.879 36.532 -13.168 1.00 58.30 90 GLN A O 1
ATOM 631 N N . LEU A 1 91 ? 9.814 36.380 -11.128 1.00 48.20 91 LEU A N 1
ATOM 632 C CA . LEU A 1 91 ? 10.823 35.404 -11.540 1.00 44.74 91 LEU A CA 1
ATOM 633 C C . LEU A 1 91 ? 10.411 33.948 -11.391 1.00 37.50 91 LEU A C 1
ATOM 634 O O . LEU A 1 91 ? 9.465 33.628 -10.676 1.00 47.00 91 LEU A O 1
ATOM 639 N N . ASP A 1 92 ? 11.140 33.062 -12.062 1.00 30.81 92 ASP A N 1
ATOM 640 C CA . ASP A 1 92 ? 10.833 31.644 -12.001 1.00 35.14 92 ASP A CA 1
ATOM 641 C C . ASP A 1 92 ? 11.794 30.881 -11.098 1.00 33.78 92 ASP A C 1
ATOM 642 O O . ASP A 1 92 ? 12.940 31.288 -10.903 1.00 37.20 92 ASP A O 1
ATOM 647 N N . GLY A 1 93 ? 11.315 29.767 -10.554 1.00 33.68 93 GLY A N 1
ATOM 648 C CA . GLY A 1 93 ? 12.123 28.969 -9.653 1.00 40.57 93 GLY A CA 1
ATOM 649 C C . GLY A 1 93 ? 12.090 29.616 -8.280 1.00 40.05 93 GLY A C 1
ATOM 650 O O . GLY A 1 93 ? 12.678 29.118 -7.322 1.00 48.39 93 GLY A 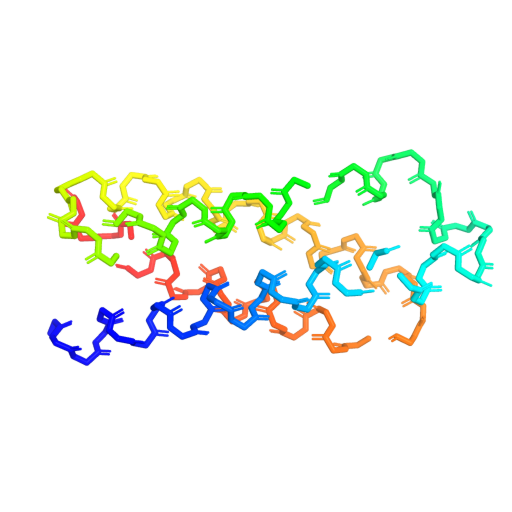O 1
ATOM 659 N N . GLU A 1 95 ? 9.332 30.060 -6.532 1.00 35.72 95 GLU A N 1
ATOM 660 C CA . GLU A 1 95 ? 8.095 29.671 -5.856 1.00 42.34 95 GLU A CA 1
ATOM 661 C C . GLU A 1 95 ? 8.263 29.526 -4.349 1.00 39.84 95 GLU A C 1
ATOM 662 O O . GLU A 1 95 ? 7.401 29.944 -3.577 1.00 39.84 95 GLU A O 1
ATOM 668 N N . GLU A 1 96 ? 9.368 28.927 -3.928 1.00 35.37 96 GLU A N 1
ATOM 669 C CA . GLU A 1 96 ? 9.609 28.723 -2.508 1.00 38.82 96 GLU A CA 1
ATOM 670 C C . GLU A 1 96 ? 9.697 30.045 -1.738 1.00 37.71 96 GLU A C 1
ATOM 671 O O . GLU A 1 96 ? 9.282 30.127 -0.582 1.00 34.87 96 GLU A O 1
ATOM 677 N N . CYS A 1 97 ? 10.231 31.075 -2.385 1.00 31.77 97 CYS A N 1
ATOM 678 C CA . CYS A 1 97 ? 10.380 32.374 -1.746 1.00 33.06 97 CYS A CA 1
ATOM 679 C C . CYS A 1 97 ? 9.042 33.096 -1.590 1.00 33.70 97 CYS A C 1
ATOM 680 O O . CYS A 1 97 ? 8.782 33.719 -0.559 1.00 32.44 97 CYS A O 1
ATOM 683 N N . VAL A 1 98 ? 8.197 33.016 -2.615 1.00 31.53 98 VAL A N 1
ATOM 684 C CA . VAL A 1 98 ? 6.883 33.646 -2.564 1.00 28.63 98 VAL A CA 1
ATOM 685 C C . VAL A 1 98 ? 6.116 33.080 -1.370 1.00 27.84 98 VAL A C 1
ATOM 686 O O . VAL A 1 98 ? 5.565 33.825 -0.562 1.00 32.84 98 VAL A O 1
ATOM 690 N N . GLN A 1 99 ? 6.105 31.755 -1.265 1.00 26.66 99 GLN A N 1
ATOM 691 C CA . GLN A 1 99 ? 5.412 31.043 -0.195 1.00 30.80 99 GLN A CA 1
ATOM 692 C C . GLN A 1 99 ? 5.845 31.454 1.212 1.00 33.88 99 GLN A C 1
ATOM 693 O O . GLN A 1 99 ? 5.012 31.792 2.058 1.00 33.19 99 GLN A O 1
ATOM 699 N N . THR A 1 100 ? 7.151 31.416 1.458 1.00 31.51 100 THR A N 1
ATOM 700 C CA . THR A 1 100 ? 7.677 31.752 2.772 1.00 27.21 100 THR A CA 1
ATOM 701 C C . THR A 1 100 ? 7.480 33.227 3.124 1.00 23.29 100 THR A C 1
ATOM 702 O O . THR A 1 100 ? 7.219 33.557 4.275 1.00 24.39 100 THR A O 1
ATOM 706 N N . CYS A 1 101 ? 7.590 34.110 2.139 1.00 19.38 101 CYS A N 1
ATOM 707 C CA . CYS A 1 101 ? 7.401 35.524 2.407 1.00 18.83 101 CYS A CA 1
ATOM 708 C C . CYS A 1 101 ? 5.952 35.841 2.773 1.00 24.58 101 CYS A C 1
ATOM 709 O O . CYS A 1 101 ? 5.706 36.731 3.585 1.00 27.83 101 CYS A O 1
ATOM 712 N N . ARG A 1 102 ? 4.996 35.119 2.188 1.00 26.52 102 ARG A N 1
ATOM 713 C CA . ARG A 1 102 ? 3.579 35.336 2.493 1.00 28.45 102 ARG A CA 1
ATOM 714 C C . ARG A 1 102 ? 3.238 34.856 3.898 1.00 25.61 102 ARG A C 1
ATOM 715 O O . ARG A 1 102 ? 2.512 35.531 4.636 1.00 35.09 102 ARG A O 1
ATOM 723 N N . GLN A 1 103 ? 3.752 33.681 4.253 1.00 28.27 103 GLN A N 1
ATOM 724 C CA . GLN A 1 103 ? 3.515 33.095 5.569 1.00 31.00 103 GLN A CA 1
ATOM 725 C C . GLN A 1 103 ? 4.111 33.983 6.653 1.00 28.78 103 GLN A C 1
ATOM 726 O O . GLN A 1 103 ? 3.432 34.347 7.608 1.00 33.36 103 GLN A O 1
ATOM 732 N N . CYS A 1 104 ? 5.381 34.336 6.501 1.00 26.54 104 CYS A N 1
ATOM 733 C CA . CYS A 1 104 ? 6.032 35.175 7.487 1.00 21.31 104 CYS A CA 1
ATOM 734 C C . CYS A 1 104 ? 5.273 36.480 7.689 1.00 15.06 104 CYS A C 1
ATOM 735 O O . CYS A 1 104 ? 5.074 36.917 8.813 1.00 13.86 104 CYS A O 1
ATOM 738 N N . ALA A 1 105 ? 4.846 37.096 6.591 1.00 25.51 105 ALA A N 1
ATOM 739 C CA . ALA A 1 105 ? 4.107 38.362 6.645 1.00 27.64 105 ALA A CA 1
ATOM 740 C C . ALA A 1 105 ? 2.816 38.229 7.460 1.00 25.12 105 ALA A C 1
ATOM 741 O O . ALA A 1 105 ? 2.432 39.143 8.192 1.00 23.01 105 ALA A O 1
ATOM 743 N N . GLU A 1 106 ? 2.156 37.086 7.321 1.00 26.44 106 GLU A N 1
ATOM 744 C CA . GLU A 1 106 ? 0.921 36.811 8.043 1.00 25.62 106 GLU A CA 1
ATOM 745 C C . GLU A 1 106 ? 1.190 36.676 9.542 1.00 26.37 106 GLU A C 1
ATOM 746 O O . GLU A 1 106 ? 0.479 37.266 10.359 1.00 25.39 106 GLU A O 1
ATOM 752 N N . HIS A 1 107 ? 2.204 35.899 9.912 1.00 23.97 107 HIS A N 1
ATOM 753 C CA . HIS A 1 107 ? 2.520 35.748 11.333 1.00 24.54 107 HIS A CA 1
ATOM 754 C C . HIS A 1 107 ? 2.985 37.067 11.928 1.00 21.61 107 HIS A C 1
ATOM 755 O O . HIS A 1 107 ? 2.634 37.398 13.054 1.00 25.09 107 HIS A O 1
ATOM 762 N N . CYS A 1 108 ? 3.776 37.817 11.171 1.00 21.61 108 CYS A N 1
ATOM 763 C CA . CYS A 1 108 ? 4.264 39.087 11.662 1.00 21.89 108 CYS A CA 1
ATOM 764 C C . CYS A 1 108 ? 3.105 40.052 11.881 1.00 21.87 108 CYS A C 1
ATOM 765 O O . CYS A 1 108 ? 3.113 40.815 12.848 1.00 22.36 108 CYS A O 1
ATOM 768 N N . ARG A 1 109 ? 2.110 40.021 10.996 1.00 16.24 109 ARG A N 1
ATOM 769 C CA . ARG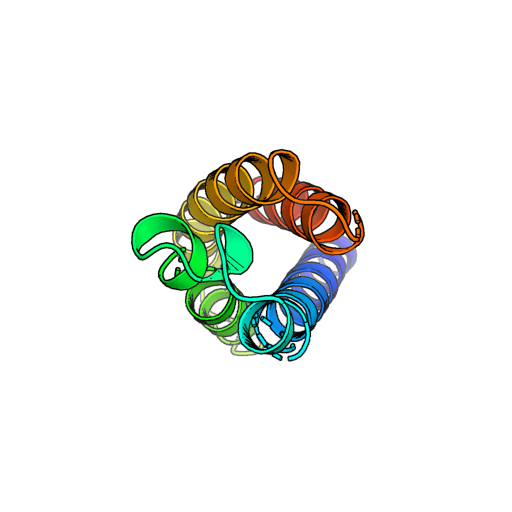 A 1 109 ? 0.954 40.893 11.158 1.00 20.83 109 ARG A CA 1
ATOM 770 C C . ARG A 1 109 ? 0.227 40.532 12.451 1.00 16.49 109 ARG A C 1
ATOM 771 O O . ARG A 1 109 ? -0.263 41.408 13.161 1.00 19.86 109 ARG A O 1
ATOM 779 N N . LYS A 1 110 ? 0.175 39.242 12.766 1.00 23.02 110 LYS A N 1
ATOM 780 C CA . LYS A 1 110 ? -0.475 38.799 13.997 1.00 32.48 110 LYS A CA 1
ATOM 781 C C . LYS A 1 110 ? 0.295 39.324 15.209 1.00 31.20 110 LYS A C 1
ATOM 782 O O . LYS A 1 110 ? -0.308 39.729 16.197 1.00 30.01 110 LYS A O 1
ATOM 796 N N . ALA A 1 112 ? 2.214 42.030 15.263 1.00 24.87 112 ALA A N 1
ATOM 797 C CA . ALA A 1 112 ? 2.044 43.476 15.289 1.00 29.90 112 ALA A CA 1
ATOM 798 C C . ALA A 1 112 ? 0.686 43.871 15.865 1.00 30.87 112 ALA A C 1
ATOM 799 O O . ALA A 1 112 ? 0.563 44.899 16.525 1.00 32.77 112 ALA A O 1
ATOM 801 N N . ALA A 1 113 ? -0.332 43.056 15.615 1.00 29.17 113 ALA A N 1
ATOM 802 C CA . ALA A 1 113 ? -1.672 43.354 16.110 1.00 41.55 113 ALA A CA 1
ATOM 803 C C . ALA A 1 113 ? -1.761 43.261 17.632 1.00 44.67 113 ALA A C 1
ATOM 804 O O . ALA A 1 113 ? -2.760 43.659 18.227 1.00 43.33 113 ALA A O 1
ATOM 806 N N . LEU A 1 114 ? -0.720 42.730 18.261 1.00 52.57 114 LEU A N 1
ATOM 807 C CA . LEU A 1 114 ? -0.710 42.612 19.712 1.00 56.33 114 LEU A CA 1
ATOM 808 C C . LEU A 1 114 ? -0.483 43.963 20.370 1.00 60.40 114 LEU A C 1
ATOM 809 O O . LEU A 1 114 ? -1.074 44.258 21.411 1.00 68.83 114 LEU A O 1
ATOM 814 N N . GLU A 1 115 ? 0.374 44.785 19.768 1.00 61.86 115 GLU A N 1
ATOM 815 C CA . GLU A 1 115 ? 0.671 46.106 20.317 1.00 59.89 115 GLU A CA 1
ATOM 816 C C . GLU A 1 115 ? -0.579 46.981 20.290 1.00 63.55 115 GLU A C 1
ATOM 817 O O . GLU A 1 115 ? -0.743 47.870 21.129 1.00 71.12 115 GLU A O 1
#

B-factor: mean 34.03, std 15.2, range [7.85, 94.34]

Solvent-accessible surface area: 6118 Å² total

Organism: Nitrosospira multiformis (strain ATCC 25196 / NCIMB 11849 / C 71) (NCBI:txid323848)

Sequence (102 aa):
TDQNLQACIDACNHCYRTCLRANHCLEAGGKHVEADHLRLNCAEICQTSLNFLSGSRFSPKVCGVCAEICDACAKSCEQLDGEECVQTCRQCAEHCRKAALE

Radius of gyration: 13.48 Å; Cα contacts (8 Å, |Δi|>4): 122; chains: 1; bounding box: 25×18×40 Å

CATH classification: 1.20.1270.360

InterPro domains:
  IPR005560 Uncharacterized cysteine-rich protein YhjQ/Copper storage protein-like [PF03860] (8-113)
  IPR005560 Uncharacterized cysteine-rich protein YhjQ/Copper storage protein-like [PTHR37310] (7-113)
  IPR044543 Uncharacterized cysteine-rich protein YhjQ-like [cd08026] (11-111)

Foldseek 3Di:
DVVLVVQLLVLLVVLLVVLVVLVVLVVVDDLSVDPVLSVLCLSVLSVVLNVCCVVPPCSLVSLQVSLVSLCVNLVSCVPDDPPPNVVSSNSSSVSSPCVVVD